Protein AF-G5K0D0-F1 (afdb_monomer_lite)

Radius of gyration: 21.55 Å; chains: 1; bounding box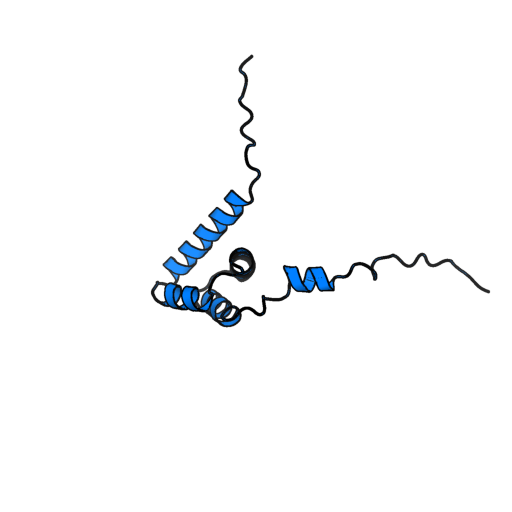: 23×68×69 Å

Secondary structure (DSSP, 8-state):
---------TTTTS-HHHHHHHHTS----TTHHHHHHHHHHTT--HHHHHHHHHHTTTS-HHHHHHHHTTS-HHHHHHHHHHHHHHHHHHTSPS---------

Foldseek 3Di:
DDDDPPPPDPPVVPPCVVVCQLQVPQDPDPLSVVLLVVLVVLPDDNVLSSVLSSLCPPDRNVVVSVVCVVDHSVVNNVVSVVVVVVSVVVPDDDDPPDPPPDD

Sequence (103 aa):
MPNSSTQTTKADELDWSDFENEFLLAPEQEGYTSLMNYLKEVGVNDFDIDFYLHAIVGQDFNQLLETLKTKTADEVKSQVATELSKIFTEAGPVDMIRPIEEV

Structure (mmCIF, N/CA/C/O backbone):
data_AF-G5K0D0-F1
#
_entry.id   AF-G5K0D0-F1
#
loop_
_atom_site.group_PDB
_atom_site.id
_atom_site.type_symbol
_atom_site.label_atom_id
_atom_site.label_alt_id
_atom_site.label_comp_id
_atom_site.label_asym_id
_atom_site.label_entity_id
_atom_site.label_seq_id
_atom_site.pdbx_PDB_ins_code
_atom_site.Cartn_x
_atom_site.Cartn_y
_atom_site.Cartn_z
_atom_site.occupancy
_atom_site.B_iso_or_equiv
_atom_site.auth_seq_id
_atom_site.auth_comp_id
_atom_site.auth_asym_id
_atom_site.auth_atom_id
_atom_site.pdbx_PDB_model_num
ATOM 1 N N . MET A 1 1 ? -2.232 -26.634 -58.183 1.00 34.50 1 MET A N 1
ATOM 2 C CA . MET A 1 1 ? -1.482 -26.701 -56.910 1.00 34.50 1 MET A CA 1
ATOM 3 C C . MET A 1 1 ? -0.077 -26.176 -57.150 1.00 34.50 1 MET A C 1
ATOM 5 O O . MET A 1 1 ? 0.429 -26.426 -58.239 1.00 34.50 1 MET A O 1
ATOM 9 N N . PRO A 1 2 ? 0.574 -25.561 -56.151 1.00 47.81 2 PRO A N 1
ATOM 10 C CA . PRO A 1 2 ? -0.037 -24.745 -55.095 1.00 47.81 2 PRO A CA 1
ATOM 11 C C . PRO A 1 2 ? -0.481 -23.416 -55.782 1.00 47.81 2 PRO A C 1
ATOM 13 O O . PRO A 1 2 ? -1.047 -23.526 -56.871 1.00 47.81 2 PRO A O 1
ATOM 16 N N . ASN A 1 3 ? -0.331 -22.181 -55.286 1.00 36.88 3 ASN A N 1
ATOM 17 C CA . ASN A 1 3 ? -0.483 -21.709 -53.906 1.00 36.88 3 ASN A CA 1
ATOM 18 C C . ASN A 1 3 ? -1.343 -20.423 -53.881 1.00 36.88 3 ASN A C 1
ATOM 20 O O . ASN A 1 3 ? -1.419 -19.723 -54.889 1.00 36.88 3 ASN A O 1
ATOM 24 N N . SER A 1 4 ? -1.863 -20.064 -52.708 1.00 43.28 4 SER A N 1
ATOM 25 C CA . SER A 1 4 ? -2.185 -18.681 -52.332 1.00 43.28 4 SER A CA 1
ATOM 26 C C . SER A 1 4 ? -1.109 -18.222 -51.355 1.00 43.28 4 SER A C 1
ATOM 28 O O . SER A 1 4 ? -0.854 -18.916 -50.375 1.00 43.28 4 SER A O 1
ATOM 30 N N . SER A 1 5 ? -0.474 -17.073 -51.593 1.00 44.78 5 SER A N 1
ATOM 31 C CA . SER A 1 5 ? 0.468 -16.511 -50.620 1.00 44.78 5 SER A CA 1
ATOM 32 C C . SER A 1 5 ? -0.314 -15.936 -49.440 1.00 44.78 5 SER A C 1
ATOM 34 O O . SER A 1 5 ? -0.665 -14.757 -49.441 1.00 44.78 5 SER A O 1
ATOM 36 N N . THR A 1 6 ? -0.610 -16.767 -48.440 1.00 46.34 6 THR A N 1
ATOM 37 C CA . THR A 1 6 ? -1.043 -16.296 -47.122 1.00 46.34 6 THR A CA 1
ATOM 38 C C . THR A 1 6 ? 0.055 -15.405 -46.563 1.00 46.34 6 THR A C 1
ATOM 40 O O . THR A 1 6 ? 1.099 -15.895 -46.135 1.00 46.34 6 THR A O 1
ATOM 43 N N . GLN A 1 7 ? -0.174 -14.094 -46.592 1.00 48.38 7 GLN A N 1
ATOM 44 C CA . GLN A 1 7 ? 0.639 -13.130 -45.869 1.00 48.38 7 GLN A CA 1
ATOM 45 C C . GLN A 1 7 ? 0.380 -13.351 -44.376 1.00 48.38 7 GLN A C 1
ATOM 47 O O . GLN A 1 7 ? -0.527 -12.759 -43.799 1.00 48.38 7 GLN A O 1
ATOM 52 N N . THR A 1 8 ? 1.137 -14.267 -43.773 1.00 43.50 8 THR A N 1
ATOM 53 C CA . THR A 1 8 ? 1.158 -14.474 -42.327 1.00 43.50 8 THR A CA 1
ATOM 54 C C . THR A 1 8 ? 1.650 -13.189 -41.682 1.00 43.50 8 THR A C 1
ATOM 56 O O . THR A 1 8 ? 2.809 -12.800 -41.842 1.00 43.50 8 THR A O 1
ATOM 59 N N . THR A 1 9 ? 0.730 -12.497 -41.017 1.00 46.28 9 THR A N 1
ATOM 60 C CA . THR A 1 9 ? 0.990 -11.290 -40.239 1.00 46.28 9 THR A CA 1
ATOM 61 C C . THR A 1 9 ? 2.151 -11.541 -39.281 1.00 46.28 9 THR A C 1
ATOM 63 O O . THR A 1 9 ? 2.136 -12.534 -38.559 1.00 46.28 9 THR A O 1
ATOM 66 N N . LYS A 1 10 ? 3.131 -10.629 -39.231 1.00 50.22 10 LYS A N 1
ATOM 67 C CA . LYS A 1 10 ? 4.225 -10.628 -38.240 1.00 50.22 10 LYS A CA 1
ATOM 68 C C . LYS A 1 10 ? 3.720 -10.235 -36.837 1.00 50.22 10 LYS A C 1
ATOM 70 O O . LYS A 1 10 ? 4.226 -9.298 -36.236 1.00 50.22 10 LYS A O 1
ATOM 75 N N . ALA A 1 11 ? 2.667 -10.896 -36.363 1.00 51.91 11 ALA A N 1
ATOM 76 C CA . ALA A 1 11 ? 2.136 -10.730 -35.011 1.00 51.91 11 ALA A CA 1
ATOM 77 C C . ALA A 1 11 ? 2.847 -11.660 -34.010 1.00 51.91 11 ALA A C 1
ATOM 79 O O . ALA A 1 11 ? 3.009 -11.281 -32.857 1.00 51.91 11 ALA A O 1
ATOM 80 N N . ASP A 1 12 ? 3.341 -12.814 -34.478 1.00 50.25 12 ASP A N 1
ATOM 81 C CA . ASP A 1 12 ? 4.026 -13.832 -33.661 1.00 50.25 12 ASP A CA 1
ATOM 82 C C . ASP A 1 12 ? 5.504 -13.498 -33.336 1.00 50.25 12 ASP A C 1
ATOM 84 O O . ASP A 1 12 ? 6.174 -14.273 -32.664 1.00 50.25 12 ASP A O 1
ATOM 88 N N . GLU A 1 13 ? 6.035 -12.369 -33.830 1.00 52.22 13 GLU A N 1
ATOM 89 C CA . GLU A 1 13 ? 7.410 -11.891 -33.558 1.00 52.22 13 GLU A CA 1
ATOM 90 C C . GLU A 1 13 ? 7.450 -10.664 -32.626 1.00 52.22 13 GLU A C 1
ATOM 92 O O . GLU A 1 13 ? 8.526 -10.118 -32.378 1.00 52.22 13 GLU A O 1
ATOM 97 N N . LEU A 1 14 ? 6.303 -10.203 -32.112 1.00 50.56 14 LEU A N 1
ATOM 98 C CA . LEU A 1 14 ? 6.319 -9.319 -30.949 1.00 50.56 14 LEU A CA 1
ATOM 99 C C . LEU A 1 14 ? 6.552 -10.199 -29.728 1.00 50.56 14 LEU A C 1
ATOM 101 O O . LEU A 1 14 ? 5.692 -11.003 -29.369 1.00 50.56 14 LEU A O 1
ATOM 105 N N . ASP A 1 15 ? 7.734 -10.059 -29.132 1.00 53.16 15 ASP A N 1
ATOM 106 C CA . ASP A 1 15 ? 8.095 -10.751 -27.904 1.00 53.16 15 ASP A CA 1
ATOM 107 C C . ASP A 1 15 ? 7.294 -10.166 -26.735 1.00 53.16 15 ASP A C 1
ATOM 109 O O . ASP A 1 15 ? 7.733 -9.272 -26.011 1.00 53.16 15 ASP A O 1
ATOM 113 N N . TRP A 1 16 ? 6.063 -10.654 -26.587 1.00 53.06 16 TRP A N 1
ATOM 114 C CA . TRP A 1 16 ? 5.197 -10.306 -25.469 1.00 53.06 16 TRP A CA 1
ATOM 115 C C . TRP A 1 16 ? 5.774 -10.772 -24.132 1.00 53.06 16 TRP A C 1
ATOM 117 O O . TRP A 1 16 ? 5.273 -10.316 -23.115 1.00 53.06 16 TRP A O 1
ATOM 127 N N . SER A 1 17 ? 6.835 -11.592 -24.102 1.00 53.03 17 SER A N 1
ATOM 128 C CA . SER A 1 17 ? 7.511 -11.968 -22.857 1.00 53.03 17 SER A CA 1
ATOM 129 C C . SER A 1 17 ? 8.104 -10.749 -22.158 1.00 53.03 17 SER A C 1
ATOM 131 O O . SER A 1 17 ? 7.974 -10.652 -20.948 1.00 53.03 17 SER A O 1
ATOM 133 N N . ASP A 1 18 ? 8.698 -9.792 -22.880 1.00 52.12 18 ASP A N 1
ATOM 134 C CA . ASP A 1 18 ? 9.234 -8.570 -22.257 1.00 52.12 18 ASP A CA 1
ATOM 135 C C . ASP A 1 18 ? 8.104 -7.673 -21.727 1.00 52.12 18 ASP A C 1
ATOM 137 O O . ASP A 1 18 ? 8.201 -7.152 -20.620 1.00 52.12 18 ASP A O 1
ATOM 141 N N . PHE A 1 19 ? 6.981 -7.565 -22.446 1.00 50.75 19 PHE A N 1
ATOM 142 C CA . PHE A 1 19 ? 5.799 -6.843 -21.955 1.00 50.75 19 PHE A CA 1
ATOM 143 C C . PHE A 1 19 ? 5.120 -7.560 -20.774 1.00 50.75 19 PHE A C 1
ATOM 145 O O . PHE A 1 19 ? 4.661 -6.917 -19.834 1.00 50.75 19 PHE A O 1
ATOM 152 N N . GLU A 1 20 ? 5.071 -8.892 -20.782 1.00 48.81 20 GLU A N 1
ATOM 153 C CA . GLU A 1 20 ? 4.579 -9.675 -19.653 1.00 48.81 20 GLU A CA 1
ATOM 154 C C . GLU A 1 20 ? 5.525 -9.535 -18.452 1.00 48.81 20 GLU A C 1
ATOM 156 O O . GLU A 1 20 ? 5.048 -9.263 -17.356 1.00 48.81 20 GLU A O 1
ATOM 161 N N . ASN A 1 21 ? 6.845 -9.598 -18.644 1.00 52.66 21 ASN A N 1
ATOM 162 C CA . ASN A 1 21 ? 7.852 -9.460 -17.586 1.00 52.66 21 ASN A CA 1
ATOM 163 C C . ASN A 1 21 ? 7.922 -8.045 -16.985 1.00 52.66 21 ASN A C 1
ATOM 165 O O . ASN A 1 21 ? 8.046 -7.922 -15.769 1.00 52.66 21 ASN A O 1
ATOM 169 N N . GLU A 1 22 ? 7.860 -6.985 -17.799 1.00 52.00 22 GLU A N 1
ATOM 170 C CA . GLU A 1 22 ? 7.923 -5.598 -17.312 1.00 52.00 22 GLU A CA 1
ATOM 171 C C . GLU A 1 22 ? 6.574 -5.084 -16.784 1.00 52.00 22 GLU A C 1
ATOM 173 O O . GLU A 1 22 ? 6.565 -4.212 -15.917 1.00 52.00 22 GLU A O 1
ATOM 178 N N . PHE A 1 23 ? 5.438 -5.585 -17.289 1.00 49.12 23 PHE A N 1
ATOM 179 C CA . PHE A 1 23 ? 4.123 -4.966 -17.056 1.00 49.12 23 PHE A CA 1
ATOM 180 C C . PHE A 1 23 ? 3.042 -5.866 -16.437 1.00 49.12 23 PHE A C 1
ATOM 182 O O . PHE A 1 23 ? 2.089 -5.323 -15.875 1.00 49.12 23 PHE A O 1
ATOM 189 N N . LEU A 1 24 ? 3.138 -7.200 -16.528 1.00 52.38 24 LEU A N 1
ATOM 190 C CA . LEU A 1 24 ? 2.077 -8.126 -16.076 1.00 52.38 24 LEU A CA 1
ATOM 191 C C . LEU A 1 24 ? 2.534 -9.147 -15.024 1.00 52.38 24 LEU A C 1
ATOM 193 O O . LEU A 1 24 ? 1.706 -9.652 -14.261 1.00 52.38 24 LEU A O 1
ATOM 197 N N . LEU A 1 25 ? 3.833 -9.426 -14.925 1.00 54.12 25 LEU A N 1
ATOM 198 C CA . LEU A 1 25 ? 4.408 -10.113 -13.784 1.00 54.12 25 LEU A CA 1
ATOM 199 C C . LEU A 1 25 ? 4.467 -9.134 -12.616 1.00 54.12 25 LEU A C 1
ATOM 201 O O . LEU A 1 25 ? 5.329 -8.262 -12.546 1.00 54.12 25 LEU A O 1
ATOM 205 N N . ALA A 1 26 ? 3.548 -9.340 -11.673 1.00 57.94 26 ALA A N 1
ATOM 206 C CA . ALA A 1 26 ? 3.728 -8.973 -10.275 1.00 57.94 26 ALA A CA 1
ATOM 207 C C . ALA A 1 26 ? 5.204 -9.198 -9.885 1.00 57.94 26 ALA A C 1
ATOM 209 O O . ALA A 1 26 ? 5.618 -10.363 -9.865 1.00 57.94 26 ALA A O 1
ATOM 210 N N . PRO A 1 27 ? 6.011 -8.142 -9.647 1.00 63.12 27 PRO A N 1
ATOM 211 C CA . PRO A 1 27 ? 7.450 -8.297 -9.498 1.00 63.12 27 PRO A CA 1
ATOM 212 C C . PRO A 1 27 ? 7.767 -9.334 -8.421 1.00 63.12 27 PRO A C 1
ATOM 214 O O . PRO A 1 27 ? 7.187 -9.292 -7.335 1.00 63.12 27 PRO A O 1
ATOM 217 N N . GLU A 1 28 ? 8.733 -10.222 -8.693 1.00 70.38 28 GLU A N 1
ATOM 218 C CA . GLU A 1 28 ? 9.207 -11.286 -7.779 1.00 70.38 28 GLU A CA 1
ATOM 219 C C . GLU A 1 28 ? 9.848 -10.747 -6.477 1.00 70.38 28 GLU A C 1
ATOM 221 O O . GLU A 1 28 ? 10.510 -11.462 -5.723 1.00 70.38 28 GLU A O 1
ATOM 226 N N . GLN A 1 29 ? 9.667 -9.457 -6.212 1.00 82.62 29 GLN A N 1
ATOM 227 C CA . GLN A 1 29 ? 10.167 -8.734 -5.073 1.00 82.62 29 GLN A CA 1
ATOM 228 C C . GLN A 1 29 ? 9.517 -9.225 -3.776 1.00 82.62 29 GLN A C 1
ATOM 230 O O . GLN A 1 29 ? 8.293 -9.359 -3.655 1.00 82.62 29 GLN A O 1
ATOM 235 N N . GLU A 1 30 ? 10.355 -9.435 -2.764 1.00 88.12 30 GLU A N 1
ATOM 236 C CA . GLU A 1 30 ? 9.899 -9.828 -1.439 1.00 88.12 30 GLU A CA 1
ATOM 237 C C . GLU A 1 30 ? 8.868 -8.826 -0.888 1.00 88.12 30 GLU A C 1
ATOM 239 O O . GLU A 1 30 ? 9.003 -7.610 -1.033 1.00 88.12 30 GLU A O 1
ATOM 244 N N . GLY A 1 31 ? 7.804 -9.355 -0.282 1.00 89.56 31 GLY A N 1
ATOM 245 C CA . GLY A 1 31 ? 6.712 -8.565 0.282 1.00 89.56 31 GLY A CA 1
ATOM 246 C C . GLY A 1 31 ? 5.604 -8.162 -0.699 1.00 89.56 31 GLY A C 1
ATOM 247 O O . GLY A 1 31 ? 4.525 -7.823 -0.214 1.00 89.56 31 GLY A O 1
ATOM 248 N N . TYR A 1 32 ? 5.783 -8.270 -2.029 1.00 91.00 32 TYR A N 1
ATOM 249 C CA . TYR A 1 32 ? 4.778 -7.824 -3.018 1.00 91.00 32 TYR A CA 1
ATOM 250 C C . TYR A 1 32 ? 3.395 -8.432 -2.755 1.00 91.00 32 TYR A C 1
ATOM 252 O O . TYR A 1 32 ? 2.427 -7.717 -2.507 1.00 91.00 32 TYR A O 1
ATOM 260 N N . THR A 1 33 ? 3.305 -9.766 -2.719 1.00 90.88 33 THR A N 1
ATOM 261 C CA . THR A 1 33 ? 2.034 -10.481 -2.511 1.00 90.88 33 THR A CA 1
ATOM 262 C C . THR A 1 33 ? 1.407 -10.170 -1.150 1.00 90.88 33 THR A C 1
ATOM 264 O O . THR A 1 33 ? 0.186 -10.072 -1.037 1.00 90.88 33 THR A O 1
ATOM 267 N N . SER A 1 34 ? 2.226 -9.985 -0.112 1.00 94.06 34 SER A N 1
ATOM 268 C CA . SER A 1 34 ? 1.759 -9.645 1.237 1.00 94.06 34 SER A CA 1
ATOM 269 C C . SER A 1 34 ? 1.159 -8.239 1.288 1.00 94.06 34 SER A C 1
ATOM 271 O O . SER A 1 34 ? 0.085 -8.051 1.860 1.00 94.06 34 SER A O 1
ATOM 273 N N . LEU A 1 35 ? 1.826 -7.267 0.660 1.00 95.31 35 LEU A N 1
ATOM 274 C CA . LEU A 1 35 ? 1.365 -5.886 0.567 1.00 95.31 35 LEU A CA 1
ATOM 275 C C . LEU A 1 35 ? 0.117 -5.779 -0.319 1.00 95.31 35 LEU A C 1
ATOM 277 O O . LEU A 1 35 ? -0.871 -5.187 0.105 1.00 95.31 35 LEU A O 1
ATOM 281 N N . MET A 1 36 ? 0.112 -6.431 -1.485 1.00 94.56 36 MET A N 1
ATOM 282 C CA . MET A 1 36 ? -1.053 -6.540 -2.367 1.00 94.56 36 MET A CA 1
ATOM 283 C C . MET A 1 36 ? -2.280 -7.074 -1.613 1.00 94.56 36 MET A C 1
ATOM 285 O O . MET A 1 36 ? -3.341 -6.454 -1.643 1.00 94.56 36 MET A O 1
ATOM 289 N N . ASN A 1 37 ? -2.145 -8.197 -0.901 1.00 94.75 37 ASN A N 1
ATOM 290 C CA . ASN A 1 37 ? -3.257 -8.797 -0.160 1.00 94.75 37 ASN A CA 1
ATOM 291 C C . ASN A 1 37 ? -3.759 -7.893 0.975 1.00 94.75 37 ASN A C 1
ATOM 293 O O . ASN A 1 37 ? -4.968 -7.773 1.160 1.00 94.75 37 ASN A O 1
ATOM 297 N N . TYR A 1 38 ? -2.859 -7.216 1.694 1.00 96.81 38 TYR A N 1
ATOM 298 C CA . TYR A 1 38 ? -3.236 -6.250 2.728 1.00 96.81 38 TYR A CA 1
ATOM 299 C C . TYR A 1 38 ? -3.994 -5.044 2.151 1.00 96.81 38 TYR A C 1
ATOM 301 O O . TYR A 1 38 ? -5.011 -4.630 2.707 1.00 96.81 38 TYR A O 1
ATOM 309 N N . LEU A 1 39 ? -3.551 -4.505 1.010 1.00 96.44 39 LEU A N 1
ATOM 310 C CA . LEU A 1 39 ? -4.234 -3.399 0.334 1.00 96.44 39 LEU A CA 1
ATOM 311 C C . LEU A 1 39 ? -5.646 -3.798 -0.142 1.00 96.44 39 LEU A C 1
ATOM 313 O O . LEU A 1 39 ? -6.576 -2.997 -0.023 1.00 96.44 39 LEU A O 1
ATOM 317 N N . LYS A 1 40 ? -5.834 -5.051 -0.586 1.00 95.75 40 LYS A N 1
ATOM 318 C CA . LYS A 1 40 ? -7.162 -5.619 -0.893 1.00 95.75 40 LYS A CA 1
ATOM 319 C C . LYS A 1 40 ? -8.022 -5.769 0.367 1.00 95.75 40 LYS A C 1
ATOM 321 O O . LYS A 1 40 ? -9.198 -5.418 0.340 1.00 95.75 40 LYS A O 1
ATOM 326 N N . GLU A 1 41 ? -7.446 -6.220 1.484 1.00 96.69 41 GLU A N 1
ATOM 327 C CA . GLU A 1 41 ? -8.150 -6.370 2.770 1.00 96.69 41 GLU A CA 1
ATOM 328 C C . GLU A 1 41 ? -8.679 -5.032 3.318 1.00 96.69 41 GLU A C 1
ATOM 330 O O . GLU A 1 41 ? -9.825 -4.959 3.764 1.00 96.69 41 GLU A O 1
ATOM 335 N N . VAL A 1 42 ? -7.897 -3.947 3.229 1.00 96.06 42 VAL A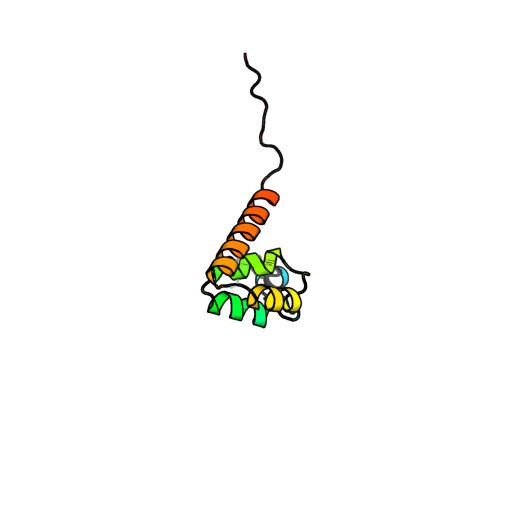 N 1
ATOM 336 C CA . VAL A 1 42 ? -8.351 -2.600 3.643 1.00 96.06 42 VAL A CA 1
ATOM 337 C C . VAL A 1 42 ? -9.276 -1.915 2.622 1.00 96.06 42 VAL A C 1
ATOM 339 O O . VAL A 1 42 ? -9.783 -0.821 2.891 1.00 96.06 42 VAL A O 1
ATOM 342 N N . GLY A 1 43 ? -9.532 -2.553 1.475 1.00 95.81 43 GLY A N 1
ATOM 343 C CA . GLY A 1 43 ? -10.494 -2.108 0.467 1.00 95.81 43 GLY A CA 1
ATOM 344 C C . GLY A 1 43 ? -9.979 -1.039 -0.499 1.00 95.81 43 GLY A C 1
ATOM 345 O O . GLY A 1 43 ? -10.758 -0.171 -0.897 1.00 95.81 43 GLY A O 1
ATOM 346 N N . VAL A 1 44 ? -8.693 -1.067 -0.865 1.00 94.81 44 VAL A N 1
ATOM 347 C CA . VAL A 1 44 ? -8.200 -0.347 -2.055 1.00 94.81 44 VAL A CA 1
ATOM 348 C C . VAL A 1 44 ? -8.665 -1.100 -3.314 1.00 94.81 44 VAL A C 1
ATOM 350 O O . VAL A 1 44 ? -8.791 -2.323 -3.304 1.00 94.81 44 VAL A O 1
ATOM 353 N N . ASN A 1 45 ? -8.966 -0.374 -4.391 1.00 93.31 45 ASN A N 1
ATOM 354 C CA . ASN A 1 45 ? -9.367 -0.942 -5.682 1.00 93.31 45 ASN A CA 1
ATOM 355 C C . ASN A 1 45 ? -8.197 -1.701 -6.332 1.00 93.31 45 ASN A C 1
ATOM 357 O O . ASN A 1 45 ? -7.092 -1.170 -6.367 1.00 93.31 45 ASN A O 1
ATOM 361 N N . ASP A 1 46 ? -8.444 -2.885 -6.9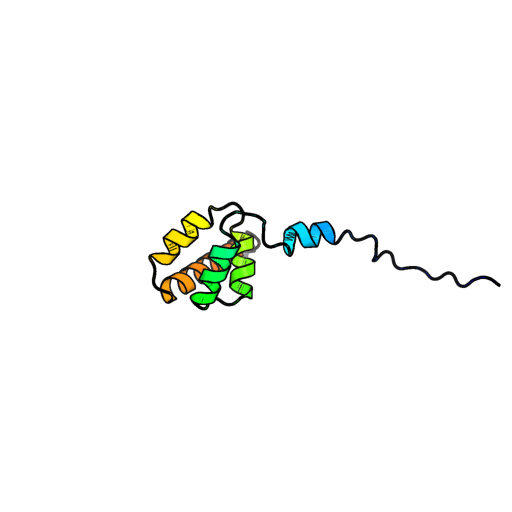04 1.00 89.06 46 ASP A N 1
ATOM 362 C CA . ASP A 1 46 ? -7.427 -3.701 -7.586 1.00 89.06 46 ASP A CA 1
ATOM 363 C C . ASP A 1 46 ? -6.585 -2.890 -8.591 1.00 89.06 46 ASP A C 1
ATOM 365 O O . ASP A 1 46 ? -5.363 -2.976 -8.563 1.00 89.06 46 ASP A O 1
ATOM 369 N N . PHE A 1 47 ? -7.209 -2.024 -9.402 1.00 89.06 47 PHE A N 1
ATOM 370 C CA . PHE A 1 47 ? -6.483 -1.171 -10.357 1.00 89.06 47 PHE A CA 1
ATOM 371 C C . PHE A 1 47 ? -5.512 -0.190 -9.676 1.00 89.06 47 PHE A C 1
ATOM 373 O O . PHE A 1 47 ? -4.387 0.000 -10.138 1.00 89.06 47 PHE A O 1
ATOM 380 N N . ASP A 1 48 ? -5.945 0.421 -8.570 1.00 91.44 48 ASP A N 1
ATOM 381 C CA . ASP A 1 48 ? -5.120 1.356 -7.804 1.00 91.44 48 ASP A CA 1
ATOM 382 C C . ASP A 1 48 ? -3.970 0.611 -7.108 1.00 91.44 48 ASP A C 1
ATOM 384 O O . ASP A 1 48 ? -2.876 1.156 -6.999 1.00 91.44 48 ASP A O 1
ATOM 388 N N . ILE A 1 49 ? -4.189 -0.639 -6.677 1.00 93.56 49 ILE A N 1
ATOM 389 C CA . ILE A 1 49 ? -3.158 -1.509 -6.091 1.00 93.56 49 ILE A CA 1
ATOM 390 C C . ILE A 1 49 ? -2.107 -1.880 -7.133 1.00 93.56 49 ILE A C 1
ATOM 392 O O . ILE A 1 49 ? -0.920 -1.679 -6.881 1.00 93.56 49 ILE A O 1
ATOM 396 N N . ASP A 1 50 ? -2.527 -2.396 -8.288 1.00 89.00 50 ASP A N 1
ATOM 397 C CA . ASP A 1 50 ? -1.616 -2.869 -9.332 1.00 89.00 50 ASP A CA 1
ATOM 398 C C . ASP A 1 50 ? -0.734 -1.715 -9.841 1.00 89.00 50 ASP A C 1
ATOM 400 O O . ASP A 1 50 ? 0.492 -1.840 -9.894 1.00 89.00 50 ASP A O 1
ATOM 404 N N . PHE A 1 51 ? -1.329 -0.545 -10.116 1.00 88.94 51 PHE A N 1
ATOM 405 C CA . PHE A 1 51 ? -0.571 0.646 -10.512 1.00 88.94 51 PHE A CA 1
ATOM 406 C C . PHE A 1 51 ? 0.329 1.162 -9.380 1.00 88.94 51 PHE A C 1
ATOM 408 O O . PHE A 1 51 ? 1.478 1.524 -9.635 1.00 88.94 51 PHE A O 1
ATOM 415 N N . TYR A 1 52 ? -0.158 1.200 -8.133 1.00 91.75 52 TYR A N 1
ATOM 416 C CA . TYR A 1 52 ? 0.635 1.664 -6.992 1.00 91.75 52 TYR A CA 1
ATOM 417 C C . TYR A 1 52 ? 1.891 0.813 -6.812 1.00 91.75 52 TYR A C 1
ATOM 419 O O . TYR A 1 52 ? 2.993 1.355 -6.806 1.00 91.75 52 TYR A O 1
ATOM 427 N N . LEU A 1 53 ? 1.737 -0.512 -6.731 1.00 90.94 53 LEU A N 1
ATOM 428 C CA . LEU A 1 53 ? 2.847 -1.442 -6.518 1.00 90.94 53 LEU A CA 1
ATOM 429 C C . LEU A 1 53 ? 3.866 -1.413 -7.662 1.00 90.94 53 LEU A C 1
ATOM 431 O O . LEU A 1 53 ? 5.064 -1.498 -7.399 1.00 90.94 53 LEU A O 1
ATOM 435 N N . HIS A 1 54 ? 3.410 -1.242 -8.907 1.00 87.25 54 HIS A N 1
ATOM 436 C CA . HIS A 1 54 ? 4.294 -1.029 -10.053 1.00 87.25 54 HIS A CA 1
ATOM 437 C C . HIS A 1 54 ? 5.078 0.288 -9.906 1.00 87.25 54 HIS A C 1
ATOM 439 O O . HIS A 1 54 ? 6.295 0.311 -10.070 1.00 87.25 54 HIS A O 1
ATOM 445 N N . ALA A 1 55 ? 4.413 1.387 -9.540 1.00 87.00 55 ALA A N 1
ATOM 446 C CA . ALA A 1 55 ? 5.048 2.698 -9.406 1.00 87.00 55 ALA A CA 1
ATOM 447 C C . ALA A 1 55 ? 6.042 2.806 -8.231 1.00 87.00 55 ALA A C 1
ATOM 449 O O . ALA A 1 55 ? 6.939 3.648 -8.272 1.00 87.00 55 ALA A O 1
ATOM 450 N N . ILE A 1 56 ? 5.907 1.965 -7.199 1.00 88.75 56 ILE A N 1
ATOM 451 C CA . ILE A 1 56 ? 6.837 1.896 -6.058 1.00 88.75 56 ILE A CA 1
ATOM 452 C C . ILE A 1 56 ? 7.804 0.699 -6.114 1.00 88.75 56 ILE A C 1
ATOM 454 O O . ILE A 1 56 ? 8.413 0.356 -5.097 1.00 88.75 56 ILE A O 1
ATOM 458 N N . VAL A 1 57 ? 7.980 0.071 -7.283 1.00 86.12 57 VAL A N 1
ATOM 459 C CA . VAL A 1 57 ? 8.935 -1.033 -7.479 1.00 86.12 57 VAL A CA 1
ATOM 460 C C . VAL A 1 57 ? 10.350 -0.653 -7.013 1.00 86.12 57 VAL A C 1
ATOM 462 O O . VAL A 1 57 ? 10.832 0.458 -7.237 1.00 86.12 57 VAL A O 1
ATOM 465 N N . GLY A 1 58 ? 11.019 -1.570 -6.311 1.00 86.19 58 GLY A N 1
ATOM 466 C CA . GLY A 1 58 ? 12.330 -1.346 -5.696 1.00 86.19 58 GLY A CA 1
ATOM 467 C C . GLY A 1 58 ? 12.304 -0.722 -4.291 1.00 86.19 58 GLY A C 1
ATOM 468 O O . GLY A 1 58 ? 13.356 -0.659 -3.654 1.00 86.19 58 GLY A O 1
ATOM 469 N N . GLN A 1 59 ? 11.146 -0.297 -3.769 1.00 90.75 59 GLN A N 1
ATOM 470 C CA . GLN A 1 59 ? 10.989 0.036 -2.342 1.00 90.75 59 GLN A CA 1
ATOM 471 C C . GLN A 1 59 ? 10.810 -1.227 -1.489 1.00 90.75 59 GLN A C 1
ATOM 473 O O . GLN A 1 59 ? 10.250 -2.210 -1.956 1.00 90.75 59 GLN A O 1
ATOM 478 N N . ASP A 1 60 ? 11.207 -1.203 -0.213 1.00 93.75 60 ASP A N 1
ATOM 479 C CA . ASP A 1 60 ? 10.987 -2.336 0.701 1.00 93.75 60 ASP A CA 1
ATOM 480 C C . ASP A 1 60 ? 9.489 -2.499 1.043 1.00 93.75 60 ASP A C 1
ATOM 482 O O . ASP A 1 60 ? 8.935 -1.803 1.902 1.00 93.75 60 ASP A O 1
ATOM 486 N N . PHE A 1 61 ? 8.824 -3.442 0.368 1.00 94.31 61 PHE A N 1
ATOM 487 C CA . PHE A 1 61 ? 7.403 -3.736 0.571 1.00 94.31 61 PHE A CA 1
ATOM 488 C C . PHE A 1 61 ? 7.096 -4.354 1.939 1.00 94.31 61 PHE A C 1
ATOM 490 O O . PHE A 1 61 ? 5.985 -4.170 2.437 1.00 94.31 61 PHE A O 1
ATOM 497 N N . ASN A 1 62 ? 8.047 -5.043 2.579 1.00 93.88 62 ASN A N 1
ATOM 498 C CA . ASN A 1 62 ? 7.860 -5.569 3.932 1.00 93.88 62 ASN A CA 1
ATOM 499 C C . ASN A 1 62 ? 7.866 -4.417 4.951 1.00 93.88 62 ASN A C 1
ATOM 501 O O . ASN A 1 62 ? 6.964 -4.325 5.787 1.00 93.88 62 ASN A O 1
ATOM 505 N N . GLN A 1 63 ? 8.825 -3.492 4.849 1.00 95.62 63 GLN A N 1
ATOM 506 C CA . GLN A 1 63 ? 8.879 -2.292 5.690 1.00 95.62 63 GLN A CA 1
ATOM 507 C C . GLN A 1 63 ? 7.656 -1.388 5.467 1.00 95.62 63 GLN A C 1
ATOM 509 O O . GLN A 1 63 ? 7.090 -0.859 6.432 1.00 95.62 63 GLN A O 1
ATOM 514 N N . LEU A 1 64 ? 7.222 -1.222 4.214 1.00 95.56 64 LEU A N 1
ATOM 515 C CA . LEU A 1 64 ? 6.012 -0.470 3.886 1.00 95.56 64 LEU A CA 1
ATOM 516 C C . LEU A 1 64 ? 4.766 -1.137 4.481 1.00 95.56 64 LEU A C 1
ATOM 518 O O . LEU A 1 64 ? 3.978 -0.458 5.136 1.00 95.56 64 LEU A O 1
ATOM 522 N N . LEU A 1 65 ? 4.613 -2.456 4.343 1.00 96.19 65 LEU A N 1
ATOM 523 C CA . LEU A 1 65 ? 3.500 -3.209 4.926 1.00 96.19 65 LEU A CA 1
ATOM 524 C C . LEU A 1 65 ? 3.427 -3.053 6.452 1.00 96.19 65 LEU A C 1
ATOM 526 O O . LEU A 1 65 ? 2.360 -2.742 6.980 1.00 96.19 65 LEU A O 1
ATOM 530 N N . GLU A 1 66 ? 4.541 -3.216 7.170 1.00 96.94 66 GLU A N 1
ATOM 531 C CA . GLU A 1 66 ? 4.570 -3.000 8.625 1.00 96.94 66 GLU A CA 1
ATOM 532 C C . GLU A 1 66 ? 4.244 -1.548 8.999 1.00 96.94 66 GLU A C 1
ATOM 534 O O . GLU A 1 66 ? 3.537 -1.306 9.977 1.00 96.94 66 GLU A O 1
ATOM 539 N N . THR A 1 67 ? 4.665 -0.574 8.187 1.00 96.06 67 THR A N 1
ATOM 540 C CA . THR A 1 67 ? 4.294 0.838 8.373 1.00 96.06 67 THR A CA 1
ATOM 541 C C . THR A 1 67 ? 2.790 1.050 8.181 1.00 96.06 67 THR A C 1
ATOM 543 O O . THR A 1 67 ? 2.151 1.707 9.007 1.00 96.06 67 THR A O 1
ATOM 546 N N . LEU A 1 68 ? 2.193 0.482 7.130 1.00 95.94 68 LEU A N 1
ATOM 547 C CA . LEU A 1 68 ? 0.765 0.630 6.839 1.00 95.94 68 LEU A CA 1
ATOM 548 C C . LEU A 1 68 ? -0.123 -0.074 7.876 1.00 95.94 68 LEU A C 1
ATOM 550 O O . LEU A 1 68 ? -1.145 0.487 8.258 1.00 95.94 68 LEU A O 1
ATOM 554 N N . LYS A 1 69 ? 0.306 -1.213 8.438 1.00 95.62 69 LYS A N 1
ATOM 555 C CA . LYS A 1 69 ? -0.387 -1.901 9.549 1.00 95.62 69 LYS A CA 1
ATOM 556 C C . LYS A 1 69 ? -0.545 -1.056 10.820 1.00 95.62 69 LYS A C 1
ATOM 558 O O . LYS A 1 69 ? -1.399 -1.374 11.644 1.00 95.62 69 LYS A O 1
ATOM 563 N N . THR A 1 70 ? 0.247 0.005 11.001 1.00 96.88 70 THR A N 1
ATOM 564 C CA . THR A 1 70 ? 0.089 0.935 12.141 1.00 96.88 70 THR A CA 1
ATOM 565 C C . THR A 1 70 ? -1.049 1.947 11.963 1.00 96.88 70 THR A C 1
ATOM 567 O O . THR A 1 70 ? -1.384 2.657 12.912 1.00 96.88 70 THR A O 1
ATOM 570 N N . LYS A 1 71 ? -1.638 2.024 10.765 1.00 96.00 71 LYS A N 1
ATOM 571 C CA . LYS A 1 71 ? -2.654 3.005 10.367 1.00 96.00 71 LYS A CA 1
ATOM 572 C C . LYS A 1 71 ? -4.044 2.378 10.312 1.00 96.00 71 LYS A C 1
ATOM 574 O O . LYS A 1 71 ? -4.209 1.167 10.169 1.00 96.00 71 LYS A O 1
ATOM 579 N N . THR A 1 72 ? -5.068 3.220 10.372 1.00 96.94 72 THR A N 1
ATOM 580 C CA . THR A 1 72 ? -6.441 2.817 10.051 1.00 96.94 72 THR A CA 1
ATOM 581 C C . THR A 1 72 ? -6.615 2.592 8.545 1.00 96.94 72 THR A C 1
ATOM 583 O O . THR A 1 72 ? -5.904 3.176 7.726 1.00 96.94 72 THR A O 1
ATOM 586 N N . ALA A 1 73 ? -7.602 1.781 8.153 1.00 95.69 73 ALA A N 1
ATOM 587 C CA . ALA A 1 73 ? -7.878 1.496 6.742 1.00 95.69 73 ALA A CA 1
ATOM 588 C C . ALA A 1 73 ? -8.117 2.770 5.903 1.00 95.69 73 ALA A C 1
ATOM 590 O O . ALA A 1 73 ? -7.684 2.841 4.755 1.00 95.69 73 ALA A O 1
ATOM 591 N N . ASP A 1 74 ? -8.777 3.788 6.467 1.00 96.38 74 ASP A N 1
ATOM 592 C CA . ASP A 1 74 ? -9.036 5.059 5.777 1.00 96.38 74 ASP A CA 1
ATOM 593 C C . ASP A 1 74 ? -7.768 5.910 5.606 1.00 96.38 74 ASP A C 1
ATOM 595 O O . ASP A 1 74 ? -7.595 6.542 4.564 1.00 96.38 74 ASP A O 1
ATOM 599 N N . GLU A 1 75 ? -6.836 5.873 6.563 1.00 96.94 75 GLU A N 1
ATOM 600 C CA . GLU A 1 75 ? -5.511 6.486 6.406 1.00 96.94 75 GLU A CA 1
ATOM 601 C C . GLU A 1 75 ? -4.676 5.777 5.334 1.00 96.94 75 GLU A C 1
ATOM 603 O O . GLU A 1 75 ? -4.010 6.456 4.555 1.00 96.94 75 GLU A O 1
ATOM 608 N N . VAL A 1 76 ? -4.734 4.440 5.245 1.00 97.19 76 VAL A N 1
ATOM 609 C CA . VAL A 1 76 ? -4.054 3.675 4.181 1.00 97.19 76 VAL A CA 1
ATOM 610 C C . VAL A 1 76 ? -4.630 4.029 2.808 1.00 97.19 76 VAL A C 1
ATOM 612 O O . VAL A 1 76 ? -3.876 4.409 1.915 1.00 97.19 76 VAL A O 1
ATOM 615 N N . LYS A 1 77 ? -5.961 3.996 2.649 1.00 95.94 77 LYS A N 1
ATOM 616 C CA . LYS A 1 77 ? -6.647 4.404 1.407 1.00 95.94 77 LYS A CA 1
ATOM 617 C C . LYS A 1 77 ? -6.297 5.841 0.999 1.00 95.94 77 LYS A C 1
ATOM 619 O O . LYS A 1 77 ? -5.970 6.089 -0.159 1.00 95.94 77 LYS A O 1
ATOM 624 N N . SER A 1 78 ? -6.320 6.777 1.950 1.00 96.19 78 SER A N 1
ATOM 625 C CA . SER A 1 78 ? -5.958 8.183 1.718 1.00 96.19 78 SER A CA 1
ATOM 626 C C . SER A 1 78 ? -4.485 8.355 1.328 1.00 96.19 78 SER A C 1
ATOM 628 O O . SER A 1 78 ? -4.166 9.142 0.434 1.00 96.19 78 SER A O 1
ATOM 630 N N . GLN A 1 79 ? -3.579 7.589 1.947 1.00 95.25 79 GLN A N 1
ATOM 631 C CA . GLN A 1 79 ? -2.157 7.604 1.614 1.00 95.25 79 GLN A CA 1
ATOM 632 C C . GLN A 1 79 ? -1.905 7.087 0.193 1.00 95.25 79 GLN A C 1
ATOM 634 O O . GLN A 1 79 ? -1.279 7.800 -0.589 1.00 95.25 79 GLN A O 1
ATOM 639 N N . VAL A 1 80 ? -2.446 5.918 -0.171 1.00 94.44 80 VAL A N 1
ATOM 640 C CA . VAL A 1 80 ? -2.295 5.345 -1.522 1.00 94.44 80 VAL A CA 1
ATOM 641 C C . VAL A 1 80 ? -2.845 6.304 -2.580 1.00 94.44 80 VAL A C 1
ATOM 643 O O . VAL A 1 80 ? -2.132 6.646 -3.517 1.00 94.44 80 VAL A O 1
ATOM 646 N N . ALA A 1 81 ? -4.053 6.847 -2.391 1.00 93.31 81 ALA A N 1
ATOM 647 C CA . ALA A 1 81 ? -4.629 7.831 -3.313 1.00 93.31 81 ALA A CA 1
ATOM 648 C C . ALA A 1 81 ? -3.773 9.110 -3.446 1.00 93.31 81 ALA A C 1
ATOM 650 O O . ALA A 1 81 ? -3.656 9.677 -4.536 1.00 93.31 81 ALA A O 1
ATOM 651 N N . THR A 1 82 ? -3.144 9.559 -2.355 1.00 94.00 82 THR A N 1
ATOM 652 C CA . THR A 1 82 ? -2.236 10.719 -2.358 1.00 94.00 82 THR A CA 1
ATOM 653 C C . THR A 1 82 ? -0.936 10.424 -3.104 1.00 94.00 82 THR A C 1
ATOM 655 O O . THR A 1 82 ? -0.458 11.271 -3.856 1.00 94.00 82 THR A O 1
ATOM 658 N N . GLU A 1 83 ? -0.347 9.245 -2.906 1.00 93.00 83 GLU A N 1
ATOM 659 C CA . GLU A 1 83 ? 0.889 8.831 -3.579 1.00 93.00 83 GLU A CA 1
ATOM 660 C C . GLU A 1 83 ? 0.650 8.597 -5.076 1.00 93.00 83 GLU A C 1
ATOM 662 O O . GLU A 1 83 ? 1.376 9.162 -5.890 1.00 93.00 83 GLU A O 1
ATOM 667 N N . LEU A 1 84 ? -0.442 7.922 -5.450 1.00 91.38 84 L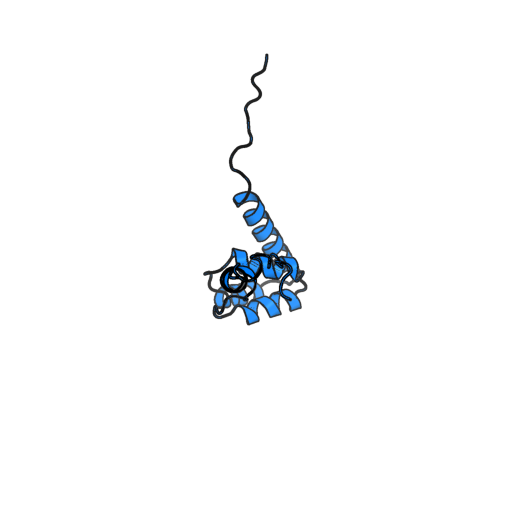EU A N 1
ATOM 668 C CA . LEU A 1 84 ? -0.904 7.811 -6.839 1.00 91.38 84 LEU A CA 1
ATOM 669 C C . LEU A 1 84 ? -1.085 9.183 -7.501 1.00 91.38 84 LEU A C 1
ATOM 671 O O . LEU A 1 84 ? -0.581 9.415 -8.598 1.00 91.38 84 LEU A O 1
ATOM 675 N N . SER A 1 85 ? -1.740 10.128 -6.819 1.00 89.75 85 SER A N 1
ATOM 676 C CA . SER A 1 85 ? -1.935 11.489 -7.342 1.00 89.75 85 SER A CA 1
ATOM 677 C C . SER A 1 85 ? -0.612 12.221 -7.603 1.00 89.75 85 SER A C 1
ATOM 679 O O . SER A 1 85 ? -0.508 12.972 -8.576 1.00 89.75 85 SER A O 1
ATOM 681 N N . LYS A 1 86 ? 0.415 11.995 -6.769 1.00 89.31 86 LYS A N 1
ATOM 682 C CA . LYS A 1 86 ? 1.770 12.518 -7.007 1.00 89.31 86 LYS A CA 1
ATOM 683 C C . LYS A 1 86 ? 2.407 11.860 -8.220 1.00 89.31 86 LYS A C 1
ATOM 685 O O . LYS A 1 86 ? 2.844 12.588 -9.099 1.00 89.31 86 LYS A O 1
ATOM 690 N N . ILE A 1 87 ? 2.371 10.529 -8.319 1.00 85.56 87 ILE A N 1
ATOM 691 C CA . ILE A 1 87 ? 2.923 9.779 -9.459 1.00 85.56 87 ILE A CA 1
ATOM 692 C C . ILE A 1 87 ? 2.319 10.281 -10.781 1.00 85.56 87 ILE A C 1
ATOM 694 O O . ILE A 1 87 ? 3.058 10.591 -11.710 1.00 85.56 87 ILE A O 1
ATOM 698 N N . PHE A 1 88 ? 0.996 10.466 -10.858 1.00 80.06 88 PHE A N 1
ATOM 699 C CA . PHE A 1 88 ? 0.347 11.023 -12.056 1.00 80.06 88 PHE A CA 1
ATOM 700 C C . PHE A 1 88 ? 0.715 12.488 -12.342 1.00 80.06 88 PHE A C 1
ATOM 702 O O . PHE A 1 88 ? 0.709 12.901 -13.500 1.00 80.06 88 PHE A O 1
ATOM 709 N N . THR A 1 89 ? 1.039 13.278 -11.314 1.00 79.56 89 THR A N 1
ATOM 710 C CA . THR A 1 89 ? 1.487 14.672 -11.475 1.00 79.56 89 THR A CA 1
ATOM 711 C C . THR A 1 89 ? 2.952 14.743 -11.920 1.00 79.56 89 THR A C 1
ATOM 713 O O . THR A 1 89 ? 3.285 15.541 -12.790 1.00 79.56 89 THR A O 1
ATOM 716 N N . GLU A 1 90 ? 3.816 13.887 -11.370 1.00 76.25 90 G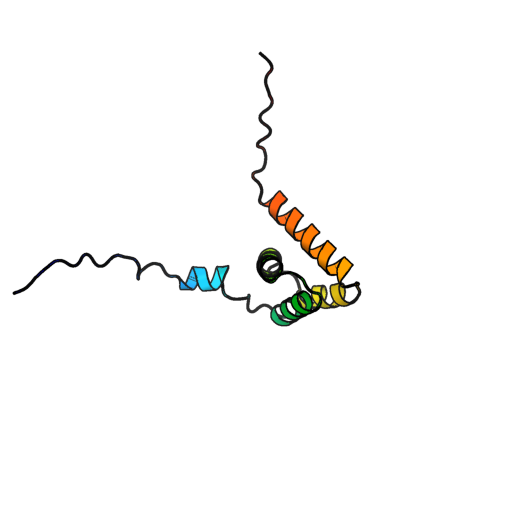LU A N 1
ATOM 717 C CA . GLU A 1 90 ? 5.246 13.780 -11.696 1.00 76.25 90 GLU A CA 1
ATOM 718 C C . GLU A 1 90 ? 5.482 13.141 -13.076 1.00 76.25 90 GLU A C 1
ATOM 720 O O . GLU A 1 90 ? 6.407 13.535 -13.782 1.00 76.25 90 GLU A O 1
ATOM 725 N N . ALA A 1 91 ? 4.609 12.221 -13.503 1.00 65.00 91 ALA A N 1
ATOM 726 C CA . ALA A 1 91 ? 4.568 11.682 -14.865 1.00 65.00 91 ALA A CA 1
ATOM 727 C C . ALA A 1 91 ? 3.890 12.625 -15.884 1.00 65.00 91 ALA A C 1
ATOM 729 O O . ALA A 1 91 ? 3.881 12.344 -17.086 1.00 65.00 91 ALA A O 1
ATOM 730 N N . GLY A 1 92 ? 3.307 13.739 -15.427 1.00 58.00 92 GLY A N 1
ATOM 731 C CA . GLY A 1 92 ? 2.766 14.776 -16.299 1.00 58.00 92 GLY A CA 1
ATOM 732 C C . GLY A 1 92 ? 3.879 15.514 -17.059 1.00 58.00 92 GLY A C 1
ATOM 733 O O . GLY A 1 92 ? 4.985 15.666 -16.540 1.00 58.00 92 GLY A O 1
ATOM 734 N N . PRO A 1 93 ? 3.625 16.009 -18.286 1.00 52.09 93 PRO A N 1
ATOM 735 C CA . PRO A 1 93 ? 4.622 16.780 -19.016 1.00 52.09 93 PRO A CA 1
ATOM 736 C C . PRO A 1 93 ? 4.962 18.065 -18.254 1.00 52.09 93 PRO A C 1
ATOM 738 O O . PRO A 1 93 ? 4.116 18.950 -18.095 1.00 52.09 93 PRO A O 1
ATOM 741 N N . VAL A 1 94 ? 6.221 18.169 -17.823 1.00 54.50 94 VAL A N 1
ATOM 742 C CA . VAL A 1 94 ? 6.797 19.405 -17.288 1.00 54.50 94 VAL A CA 1
ATOM 743 C C . VAL A 1 94 ? 6.616 20.515 -18.331 1.00 54.50 94 VAL A C 1
ATOM 745 O O . VAL A 1 94 ? 7.018 20.369 -19.484 1.00 54.50 94 VAL A O 1
ATOM 748 N N . ASP A 1 95 ? 5.985 21.607 -17.903 1.00 47.75 95 ASP A N 1
ATOM 749 C CA . ASP A 1 95 ? 5.732 22.844 -18.648 1.00 47.75 95 ASP A CA 1
ATOM 750 C C . ASP A 1 95 ? 4.891 22.758 -19.942 1.00 47.75 95 ASP A C 1
ATOM 752 O O . ASP A 1 95 ? 5.375 22.893 -21.066 1.00 47.75 95 ASP A O 1
ATOM 756 N N . MET A 1 96 ? 3.562 22.767 -19.767 1.00 49.00 96 MET A N 1
ATOM 757 C CA . MET A 1 96 ? 2.648 23.461 -20.698 1.00 49.00 96 MET A CA 1
ATOM 758 C C . MET A 1 96 ? 2.203 24.849 -20.197 1.00 49.00 96 MET A C 1
ATOM 760 O O . MET A 1 96 ? 1.188 25.379 -20.655 1.00 49.00 96 MET A O 1
ATOM 764 N N . ILE A 1 97 ? 2.980 25.500 -19.322 1.00 54.62 97 ILE A N 1
ATOM 765 C CA . ILE A 1 97 ? 2.831 26.945 -19.088 1.00 54.62 97 ILE A CA 1
ATOM 766 C C . ILE A 1 97 ? 3.552 27.687 -20.219 1.00 54.62 97 ILE A C 1
ATOM 768 O O . ILE A 1 97 ? 4.656 28.204 -20.060 1.00 54.62 97 ILE A O 1
ATOM 772 N N . ARG A 1 98 ? 2.907 27.766 -21.390 1.00 50.47 98 ARG A N 1
ATOM 773 C CA . ARG A 1 98 ? 3.246 28.833 -22.339 1.00 50.47 98 ARG A CA 1
ATOM 774 C C . ARG A 1 98 ? 2.850 30.158 -21.682 1.00 50.47 98 ARG A C 1
ATOM 776 O O . ARG A 1 98 ? 1.673 30.291 -21.336 1.00 50.47 98 ARG A O 1
ATOM 783 N N . PRO A 1 99 ? 3.766 31.128 -21.506 1.00 49.34 99 PRO A N 1
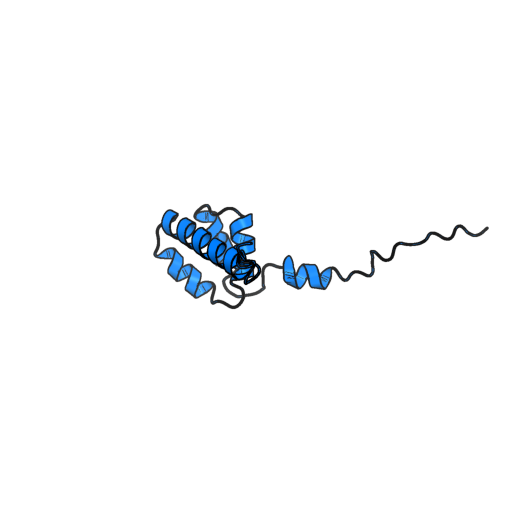ATOM 784 C CA . PRO A 1 99 ? 3.352 32.465 -21.120 1.00 49.34 99 PRO A CA 1
ATOM 785 C C . PRO A 1 99 ? 2.405 32.991 -22.199 1.00 49.34 99 PRO A C 1
ATOM 787 O O . PRO A 1 99 ? 2.679 32.874 -23.395 1.00 49.34 99 PRO A O 1
ATOM 790 N N . ILE A 1 100 ? 1.269 33.536 -21.773 1.00 59.62 100 ILE A N 1
ATOM 791 C CA . ILE A 1 100 ? 0.415 34.313 -22.664 1.00 59.62 100 ILE A CA 1
ATOM 792 C C . ILE A 1 100 ? 1.148 35.638 -22.859 1.00 59.62 100 ILE A C 1
ATOM 794 O O . ILE A 1 100 ? 1.116 36.491 -21.975 1.00 59.62 100 ILE A O 1
ATOM 798 N N . GLU A 1 101 ? 1.850 35.795 -23.981 1.00 54.03 101 GLU A N 1
ATOM 799 C CA . GLU A 1 101 ? 2.215 37.131 -24.444 1.00 54.03 101 GLU A CA 1
ATOM 800 C C . GLU A 1 101 ? 0.907 37.854 -24.795 1.00 54.03 101 GLU A C 1
ATOM 802 O O . GLU A 1 101 ? 0.210 37.477 -25.741 1.00 54.03 101 GLU A O 1
ATOM 807 N N . GLU A 1 102 ? 0.534 38.841 -23.976 1.00 52.28 102 GLU A N 1
ATOM 808 C CA . GLU A 1 102 ? -0.508 39.804 -24.333 1.00 52.28 102 GLU A CA 1
ATOM 809 C C . GLU A 1 102 ? -0.073 40.568 -25.593 1.00 52.28 102 GLU A C 1
ATOM 811 O O . GLU A 1 102 ? 1.078 41.000 -25.702 1.00 52.28 102 GLU A O 1
ATOM 816 N N . VAL A 1 103 ? -1.009 40.707 -26.538 1.00 53.56 103 VAL A N 1
ATOM 817 C CA . VAL A 1 103 ? -0.851 41.405 -27.827 1.00 53.56 103 VAL A CA 1
ATOM 818 C C . VAL A 1 103 ? -1.427 42.813 -27.733 1.00 53.56 103 VAL A C 1
ATOM 820 O O . VAL A 1 103 ? -2.572 42.922 -27.238 1.00 53.56 103 VAL A O 1
#

Organism: NCBI:txid764299

pLDDT: mean 76.02, std 20.69, range [34.5, 97.19]